Protein AF-I8RI55-F1 (afdb_monomer_lite)

Sequence (95 aa):
MKNTKRDTSKGAWLFVDGVPAGKFIISVSNNGNKATYPGTYELEETIILTLQRAAILGIPEDHIIYDEAGIEAQAGQSALCRMAVEGAKRGGFMR

Organism: NCBI:txid1149862

Radius of gyration: 13.23 Å; chains: 1; bounding box: 32×33×28 Å

pLDDT: mean 75.61, std 14.28, range [28.89, 89.31]

Structure (mmCIF, N/CA/C/O backbone):
data_AF-I8RI55-F1
#
_entry.id   AF-I8RI55-F1
#
loop_
_atom_site.group_PDB
_atom_site.id
_atom_site.type_symbol
_atom_site.label_atom_id
_atom_site.label_alt_id
_atom_site.label_comp_id
_atom_site.label_asym_id
_atom_site.label_entity_id
_atom_site.label_seq_id
_atom_site.pdbx_PDB_ins_code
_atom_site.Cartn_x
_atom_site.Cartn_y
_atom_site.Cartn_z
_atom_site.occupancy
_atom_site.B_iso_or_equiv
_atom_site.auth_seq_id
_atom_site.auth_comp_id
_atom_site.auth_asym_id
_atom_site.auth_atom_id
_atom_site.pdbx_PDB_model_num
ATOM 1 N N . MET A 1 1 ? -8.819 -18.019 -8.553 1.00 33.72 1 MET A N 1
ATOM 2 C CA . MET A 1 1 ? -8.812 -17.570 -7.143 1.00 33.72 1 MET A CA 1
ATOM 3 C C . MET A 1 1 ? -9.864 -16.487 -6.985 1.00 33.72 1 MET A C 1
ATOM 5 O O . MET A 1 1 ? -9.974 -15.649 -7.872 1.00 33.72 1 MET A O 1
ATOM 9 N N . LYS A 1 2 ? -10.714 -16.561 -5.952 1.00 28.89 2 LYS A N 1
ATOM 10 C CA . LYS A 1 2 ? -11.767 -15.563 -5.722 1.00 28.89 2 LYS A CA 1
ATOM 11 C C . LYS A 1 2 ? -11.091 -14.234 -5.401 1.00 28.89 2 LYS A C 1
ATOM 13 O O . LYS A 1 2 ? -10.531 -14.081 -4.326 1.00 28.89 2 LYS A O 1
ATOM 18 N N . ASN A 1 3 ? -11.148 -13.306 -6.349 1.00 38.62 3 ASN A N 1
ATOM 19 C CA . ASN A 1 3 ? -10.764 -11.921 -6.149 1.00 38.62 3 ASN A CA 1
ATOM 20 C C . ASN A 1 3 ? -11.845 -11.290 -5.258 1.00 38.62 3 ASN A C 1
ATOM 22 O O . ASN A 1 3 ? -12.806 -10.697 -5.750 1.00 38.62 3 ASN A O 1
ATOM 26 N N . THR A 1 4 ? -11.783 -11.533 -3.947 1.00 39.16 4 THR A N 1
ATOM 27 C CA . THR A 1 4 ? -12.596 -10.799 -2.979 1.00 3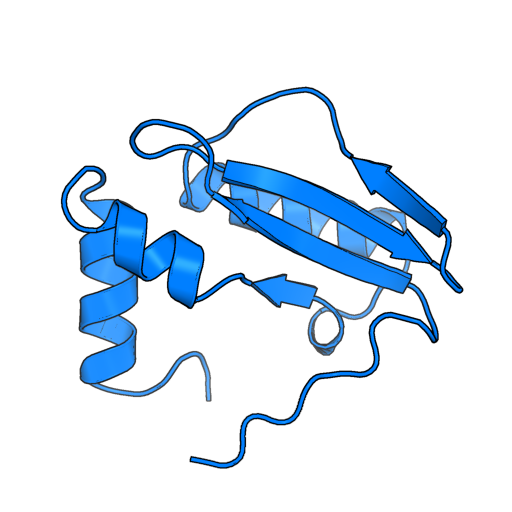9.16 4 THR A CA 1
ATOM 28 C C . THR A 1 4 ? -12.101 -9.367 -3.013 1.00 39.16 4 THR A C 1
ATOM 30 O O . THR A 1 4 ? -11.189 -9.012 -2.273 1.00 39.16 4 THR A O 1
ATOM 33 N N . LYS A 1 5 ? -12.680 -8.556 -3.908 1.00 49.25 5 LYS A N 1
ATOM 34 C CA . LYS A 1 5 ? -12.640 -7.098 -3.807 1.00 49.25 5 LYS A CA 1
ATOM 35 C C . LYS A 1 5 ? -13.103 -6.770 -2.390 1.00 49.25 5 LYS A C 1
ATOM 37 O O . LYS A 1 5 ? -14.302 -6.814 -2.120 1.00 49.25 5 LYS A O 1
ATOM 42 N N . ARG A 1 6 ? -12.157 -6.545 -1.472 1.00 57.56 6 ARG A N 1
ATOM 43 C CA . ARG A 1 6 ? -12.470 -5.992 -0.156 1.00 57.56 6 ARG A CA 1
ATOM 44 C C . ARG A 1 6 ? -13.191 -4.677 -0.436 1.00 57.56 6 ARG A C 1
ATOM 46 O O . ARG A 1 6 ? -12.732 -3.893 -1.264 1.00 57.56 6 ARG A O 1
ATOM 53 N N . ASP A 1 7 ? -14.369 -4.504 0.149 1.00 57.97 7 ASP A N 1
ATOM 54 C CA . ASP A 1 7 ? -15.193 -3.317 -0.060 1.00 57.97 7 ASP A CA 1
ATOM 55 C C . ASP A 1 7 ? -14.524 -2.122 0.637 1.00 57.97 7 ASP A C 1
ATOM 57 O O . ASP A 1 7 ? -14.766 -1.837 1.808 1.00 57.97 7 ASP A O 1
ATOM 61 N N . THR A 1 8 ? -13.641 -1.435 -0.090 1.00 60.66 8 THR A N 1
ATOM 62 C CA . THR A 1 8 ? -12.845 -0.289 0.381 1.00 60.66 8 THR A CA 1
ATOM 63 C C . THR A 1 8 ? -13.684 0.959 0.669 1.00 60.66 8 THR A C 1
ATOM 65 O O . THR A 1 8 ? -13.141 1.984 1.095 1.00 60.66 8 THR A O 1
ATOM 68 N N . SER A 1 9 ? -15.001 0.891 0.431 1.00 56.84 9 SER A N 1
ATOM 69 C CA . SER A 1 9 ? -15.948 1.976 0.686 1.00 56.84 9 SER A CA 1
ATOM 70 C C . SER A 1 9 ? -16.450 2.023 2.133 1.00 56.84 9 SER A C 1
ATOM 72 O O . SER A 1 9 ? -17.030 3.031 2.532 1.00 56.84 9 SER A O 1
ATOM 74 N N . LYS A 1 10 ? -16.208 0.977 2.939 1.00 52.91 10 LYS A N 1
ATOM 75 C CA . LYS A 1 10 ? -16.700 0.864 4.323 1.00 52.91 10 LYS A CA 1
ATOM 76 C C . LYS A 1 10 ? -15.540 0.747 5.308 1.00 52.91 10 LYS A C 1
ATOM 78 O O . LYS A 1 10 ? -14.810 -0.234 5.255 1.00 52.91 10 LYS A O 1
ATOM 83 N N . GLY A 1 11 ? -15.387 1.705 6.223 1.00 62.12 11 GLY A N 1
ATOM 84 C CA . GLY A 1 11 ? -14.304 1.707 7.218 1.00 62.12 11 GLY A CA 1
ATOM 85 C C . GLY A 1 11 ? -12.999 2.342 6.727 1.00 62.12 11 GLY A C 1
ATOM 86 O O . GLY A 1 11 ? -12.932 2.838 5.602 1.00 62.12 11 GLY A O 1
ATOM 87 N N . ALA A 1 12 ? -11.988 2.361 7.603 1.00 62.84 12 ALA A N 1
ATOM 88 C CA . ALA A 1 12 ? -10.667 2.923 7.335 1.00 62.84 12 ALA A CA 1
ATOM 89 C C . ALA A 1 12 ? -9.688 1.839 6.841 1.00 62.84 12 ALA A C 1
ATOM 91 O O . ALA A 1 12 ? -9.506 0.829 7.516 1.00 62.84 12 ALA A O 1
ATOM 92 N N . TRP A 1 13 ? -9.058 2.063 5.688 1.00 73.50 13 TRP A N 1
ATOM 93 C CA . TRP A 1 13 ? -8.142 1.134 5.013 1.00 73.50 13 TRP A CA 1
ATOM 94 C C . TRP A 1 13 ? -6.871 1.859 4.604 1.00 73.50 13 TRP A C 1
ATOM 96 O O . TRP A 1 13 ? -6.960 2.985 4.116 1.00 73.50 13 TRP A O 1
ATOM 106 N N . LEU A 1 14 ? -5.716 1.208 4.734 1.00 67.56 14 LEU A N 1
ATOM 107 C CA . LEU A 1 14 ? -4.448 1.702 4.200 1.00 67.56 14 LEU A CA 1
ATOM 108 C C . LEU A 1 14 ? -4.085 0.925 2.926 1.00 67.56 14 LEU A C 1
ATOM 110 O O . LEU A 1 14 ? -4.167 -0.299 2.930 1.00 67.56 14 LEU A O 1
ATOM 114 N N . PHE A 1 15 ? -3.689 1.630 1.867 1.00 74.56 15 PHE A N 1
ATOM 115 C CA . PHE A 1 15 ? -3.262 1.074 0.585 1.00 74.56 15 PHE A CA 1
ATOM 116 C C . PHE A 1 15 ? -1.812 1.424 0.330 1.00 74.56 15 PHE A C 1
ATOM 118 O O . PHE A 1 15 ? -1.418 2.585 0.459 1.00 74.56 15 PHE A O 1
ATOM 125 N N . VAL A 1 16 ? -1.069 0.428 -0.116 1.00 70.19 16 VAL A N 1
ATOM 126 C CA . VAL A 1 16 ? 0.218 0.605 -0.776 1.00 70.19 16 VAL A CA 1
ATOM 127 C C . VAL A 1 16 ? -0.053 0.600 -2.273 1.00 70.19 16 VAL A C 1
ATOM 129 O O . VAL A 1 16 ? -0.706 -0.327 -2.718 1.00 70.19 16 VAL A O 1
ATOM 132 N N . ASP A 1 17 ? 0.369 1.611 -3.029 1.00 70.56 17 ASP A N 1
ATOM 133 C CA . ASP A 1 17 ? 0.144 1.690 -4.486 1.00 70.56 17 ASP A CA 1
ATOM 134 C C . ASP A 1 17 ? 1.474 1.956 -5.203 1.00 70.56 17 ASP A C 1
ATOM 136 O O . ASP A 1 17 ? 2.337 2.665 -4.676 1.00 70.56 17 ASP A O 1
ATOM 140 N N . GLY A 1 18 ? 1.669 1.347 -6.369 1.00 69.62 18 GLY A N 1
ATOM 141 C CA . GLY A 1 18 ? 2.913 1.429 -7.129 1.00 69.62 18 GLY A CA 1
ATOM 142 C C . GLY A 1 18 ? 3.055 2.759 -7.876 1.00 69.62 18 GLY A C 1
ATOM 143 O O . GLY A 1 18 ? 2.147 3.208 -8.567 1.00 69.62 18 GLY A O 1
ATOM 144 N N . VAL A 1 19 ? 4.234 3.372 -7.801 1.00 74.62 19 VAL A N 1
ATOM 145 C CA . VAL A 1 19 ? 4.625 4.562 -8.588 1.00 74.62 19 VAL A CA 1
ATOM 146 C C . VAL A 1 19 ? 5.895 4.251 -9.402 1.00 74.62 19 VAL A C 1
ATOM 148 O O . VAL A 1 19 ? 6.470 3.180 -9.217 1.00 74.62 19 VAL A O 1
ATOM 151 N N . PRO A 1 20 ? 6.356 5.094 -10.350 1.00 69.56 20 PRO A N 1
ATOM 152 C CA . PRO A 1 20 ? 7.482 4.735 -11.217 1.00 69.56 20 PRO A CA 1
ATOM 153 C C . PRO A 1 20 ? 8.732 4.238 -10.457 1.00 69.56 20 PRO A C 1
ATOM 155 O O . PRO A 1 20 ? 9.191 4.884 -9.521 1.00 69.56 20 PRO A O 1
ATOM 158 N N . ALA A 1 21 ? 9.255 3.090 -10.904 1.00 72.88 21 ALA A N 1
ATOM 159 C CA . ALA A 1 21 ? 10.484 2.389 -10.511 1.00 72.88 21 ALA A CA 1
ATOM 160 C C . ALA A 1 21 ? 10.771 2.171 -9.014 1.00 72.88 21 ALA A C 1
ATOM 162 O O . ALA A 1 21 ? 11.470 2.950 -8.377 1.00 72.88 21 ALA A O 1
ATOM 163 N N . GLY A 1 22 ? 10.334 1.018 -8.499 1.00 76.88 22 GLY A N 1
ATOM 164 C CA . GLY A 1 22 ? 10.682 0.459 -7.186 1.00 76.88 22 GLY A CA 1
ATOM 165 C C . GLY A 1 22 ? 10.017 1.145 -5.994 1.00 76.88 22 GLY A C 1
ATOM 166 O O . GLY A 1 22 ? 10.289 0.786 -4.851 1.00 76.88 22 GLY A O 1
ATOM 167 N N . LYS A 1 23 ? 9.154 2.128 -6.251 1.00 84.75 23 LYS A N 1
ATOM 168 C CA . LYS A 1 23 ? 8.596 3.018 -5.240 1.00 84.75 23 LYS A CA 1
ATOM 169 C C . LYS A 1 23 ? 7.102 2.796 -5.026 1.00 84.75 23 LYS A C 1
ATOM 171 O O . LYS A 1 23 ? 6.377 2.397 -5.940 1.00 84.75 23 LYS A O 1
ATOM 176 N N . PHE A 1 24 ? 6.647 3.145 -3.828 1.00 87.25 24 PHE A N 1
ATOM 177 C CA . PHE A 1 24 ? 5.257 3.031 -3.412 1.00 87.25 24 PHE A CA 1
ATOM 178 C C . PHE A 1 24 ? 4.764 4.275 -2.677 1.00 87.25 24 PHE A C 1
ATOM 180 O O . PHE A 1 24 ? 5.542 5.015 -2.074 1.00 87.25 24 PHE A O 1
ATOM 187 N N . ILE A 1 25 ? 3.452 4.486 -2.711 1.00 87.00 25 ILE A N 1
ATOM 188 C CA . ILE A 1 25 ? 2.751 5.525 -1.953 1.00 87.00 25 ILE A CA 1
ATOM 189 C C . ILE A 1 25 ? 1.816 4.897 -0.929 1.00 87.00 25 ILE A C 1
ATOM 191 O O . ILE A 1 25 ? 1.346 3.774 -1.102 1.00 87.00 25 ILE A O 1
ATOM 19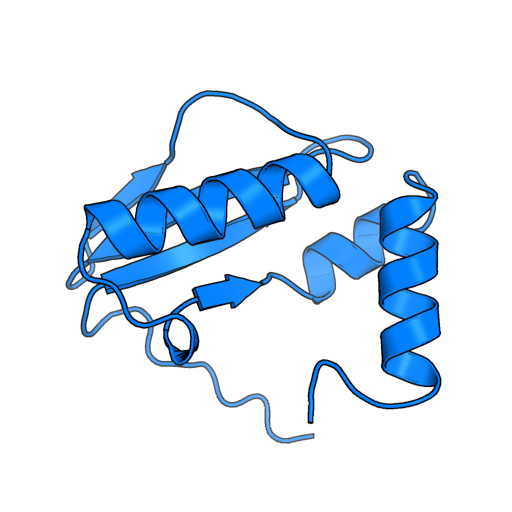5 N N . ILE A 1 26 ? 1.501 5.664 0.111 1.00 87.00 26 ILE A N 1
ATOM 196 C CA . ILE A 1 26 ? 0.549 5.272 1.146 1.00 87.00 26 ILE A CA 1
ATOM 197 C C . ILE A 1 26 ? -0.738 6.061 0.940 1.00 87.00 26 ILE A C 1
ATOM 199 O O . ILE A 1 26 ? -0.730 7.291 0.952 1.00 87.00 26 ILE A O 1
ATOM 203 N N . SER A 1 27 ? -1.863 5.371 0.792 1.00 86.75 27 SER A N 1
ATOM 204 C CA . SER A 1 27 ? -3.190 5.992 0.774 1.00 86.75 27 SER A CA 1
ATOM 205 C C . SER A 1 27 ? -4.048 5.483 1.917 1.00 86.75 27 SER A C 1
ATOM 207 O O . SER A 1 27 ? -3.953 4.326 2.291 1.00 86.75 27 SER A O 1
ATOM 209 N N . VAL A 1 28 ? -4.941 6.316 2.433 1.00 85.19 28 VAL A N 1
ATOM 210 C CA . VAL A 1 28 ? -6.001 5.927 3.361 1.00 85.19 28 VAL A CA 1
ATOM 211 C C . VAL A 1 28 ? -7.351 6.133 2.690 1.00 85.19 28 VAL A C 1
ATOM 213 O O . VAL A 1 28 ? -7.593 7.210 2.159 1.00 85.19 28 VAL A O 1
ATOM 216 N N . SER A 1 29 ? -8.234 5.137 2.726 1.00 84.31 29 SER A N 1
ATOM 217 C CA . SER A 1 29 ? -9.667 5.306 2.432 1.00 84.31 29 SER A CA 1
ATOM 218 C C . SER A 1 29 ? -10.436 5.253 3.738 1.00 84.31 29 SER A C 1
ATOM 220 O O . SER A 1 29 ? -10.182 4.353 4.526 1.00 84.31 29 SER A O 1
ATOM 222 N N . ASN A 1 30 ? -11.368 6.172 3.968 1.00 79.75 30 ASN A N 1
ATOM 223 C CA . ASN A 1 30 ? -12.320 6.103 5.070 1.00 79.75 30 ASN A CA 1
ATOM 224 C C . ASN A 1 30 ? -13.714 6.509 4.583 1.00 79.75 30 ASN A C 1
ATOM 226 O O . ASN A 1 30 ? -13.925 7.663 4.202 1.00 79.75 30 ASN A O 1
ATOM 230 N N . ASN A 1 31 ? -14.660 5.566 4.595 1.00 77.75 31 ASN A N 1
ATOM 231 C CA . ASN A 1 31 ? -16.053 5.787 4.184 1.00 77.75 31 ASN A CA 1
ATOM 232 C C . ASN A 1 31 ? -16.179 6.475 2.808 1.00 77.75 31 ASN A C 1
ATOM 234 O O . ASN A 1 31 ? -16.923 7.439 2.642 1.00 77.75 31 ASN A O 1
ATOM 238 N N . GLY A 1 32 ? -15.393 6.014 1.831 1.00 74.38 32 GLY A N 1
ATOM 239 C CA . GLY A 1 32 ? -15.369 6.557 0.468 1.00 74.38 32 GLY A CA 1
ATOM 240 C C . GLY A 1 32 ? -14.467 7.780 0.260 1.00 74.38 32 GLY A C 1
ATOM 241 O O . GLY A 1 32 ? -14.244 8.166 -0.885 1.00 74.38 32 GLY A O 1
ATOM 242 N N . ASN A 1 33 ? -13.891 8.361 1.318 1.00 80.00 33 ASN A N 1
ATOM 243 C CA . ASN A 1 33 ? -12.919 9.449 1.199 1.00 80.00 33 ASN A CA 1
ATOM 244 C C . ASN A 1 33 ? -11.496 8.894 1.138 1.00 80.00 33 ASN A C 1
ATOM 246 O O . ASN A 1 33 ? -11.052 8.261 2.094 1.00 80.00 33 ASN A O 1
ATOM 250 N N . LYS A 1 34 ? -10.766 9.168 0.051 1.00 84.31 34 LYS A N 1
ATOM 251 C CA . LYS A 1 34 ? -9.358 8.775 -0.102 1.00 84.31 34 LYS A CA 1
ATOM 252 C C . LYS A 1 34 ? -8.430 9.961 0.172 1.00 84.31 34 LYS A C 1
ATOM 254 O O . LYS A 1 34 ? -8.567 11.010 -0.449 1.00 84.31 34 LYS A O 1
ATOM 259 N N . ALA A 1 35 ? -7.455 9.774 1.054 1.00 84.06 35 ALA A N 1
ATOM 260 C CA . ALA A 1 35 ? -6.334 10.680 1.279 1.00 84.06 35 ALA A CA 1
ATOM 261 C C . ALA A 1 35 ? -5.028 9.959 0.927 1.00 84.06 35 ALA A C 1
ATOM 263 O O . ALA A 1 35 ? -4.871 8.787 1.250 1.00 84.06 35 ALA A O 1
ATOM 264 N N . THR A 1 36 ? -4.088 10.640 0.278 1.00 86.06 36 THR A N 1
ATOM 265 C CA . THR A 1 36 ? -2.772 10.073 -0.062 1.00 86.06 36 THR A CA 1
ATOM 266 C C . THR A 1 36 ? -1.705 10.822 0.719 1.00 86.06 36 THR A C 1
ATOM 268 O O . THR A 1 36 ? -1.729 12.052 0.758 1.00 86.06 36 THR A O 1
ATOM 271 N N . TYR A 1 37 ? -0.797 10.096 1.367 1.00 83.88 37 TYR A N 1
ATOM 272 C CA . TYR A 1 37 ? 0.330 10.706 2.061 1.00 83.88 37 TYR A CA 1
ATOM 273 C C . TYR A 1 37 ? 1.365 11.180 1.039 1.00 83.88 37 TYR A C 1
ATOM 275 O O . TYR A 1 37 ? 1.615 10.482 0.054 1.00 83.88 37 TYR A O 1
ATOM 283 N N . PRO A 1 38 ? 1.960 12.364 1.242 1.00 82.75 38 PRO A N 1
ATOM 284 C CA . PRO A 1 38 ? 2.993 12.863 0.351 1.00 82.75 38 PRO A CA 1
ATOM 285 C C . PRO A 1 38 ? 4.258 12.008 0.473 1.00 82.75 38 PRO A C 1
ATOM 287 O O . PRO A 1 38 ? 4.654 11.652 1.578 1.00 82.75 38 PRO A O 1
ATOM 290 N N . GLY A 1 39 ? 4.917 11.753 -0.656 1.00 84.38 39 GLY A N 1
ATOM 291 C CA . GLY A 1 39 ? 6.176 11.012 -0.713 1.00 84.38 39 GLY A CA 1
ATOM 292 C C . GLY A 1 39 ? 6.047 9.663 -1.409 1.00 84.38 39 GLY A C 1
ATOM 293 O O . GLY A 1 39 ? 4.951 9.154 -1.623 1.00 84.38 39 GLY A O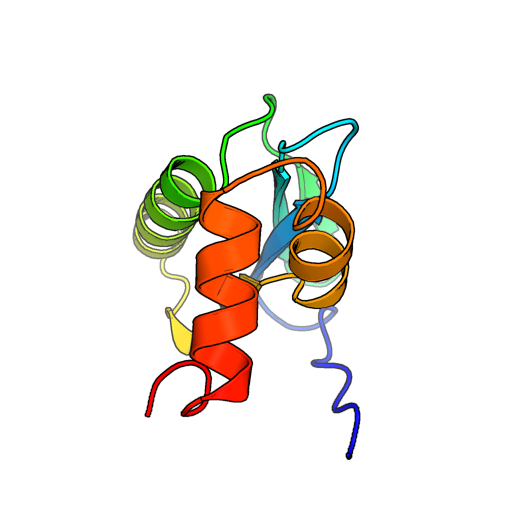 1
ATOM 294 N N . THR A 1 40 ? 7.194 9.113 -1.792 1.00 88.00 40 THR A N 1
ATOM 295 C CA . THR A 1 40 ? 7.314 7.801 -2.427 1.00 88.00 40 THR A CA 1
ATOM 296 C C . THR A 1 40 ? 8.433 7.037 -1.737 1.00 88.00 40 THR A C 1
ATOM 298 O O . THR A 1 40 ? 9.537 7.570 -1.613 1.00 88.00 40 THR A O 1
ATOM 301 N N . TYR A 1 41 ? 8.171 5.805 -1.327 1.00 85.88 41 TYR A N 1
ATOM 302 C CA . TYR A 1 41 ? 9.034 5.048 -0.422 1.00 85.88 41 TYR A CA 1
ATOM 303 C C . TYR A 1 41 ? 9.403 3.692 -1.027 1.00 85.88 41 TYR A C 1
ATOM 305 O O . TYR A 1 41 ? 8.725 3.200 -1.926 1.00 85.88 41 TYR A O 1
ATOM 313 N N . GLU A 1 42 ? 10.492 3.085 -0.560 1.00 87.50 42 GLU A N 1
ATOM 314 C CA . GLU A 1 42 ? 10.788 1.679 -0.879 1.00 87.50 42 GLU A CA 1
ATOM 315 C C . GLU A 1 42 ? 9.777 0.747 -0.196 1.00 87.50 42 GLU A C 1
ATOM 317 O O . GLU A 1 42 ? 9.099 1.142 0.754 1.00 87.50 42 GLU A O 1
ATOM 322 N N . LEU A 1 43 ? 9.686 -0.508 -0.644 1.00 84.19 43 LEU A N 1
ATOM 323 C CA . LEU A 1 43 ? 8.693 -1.460 -0.129 1.00 84.19 43 LEU A CA 1
ATOM 324 C C . LEU A 1 43 ? 8.749 -1.626 1.401 1.00 84.19 43 LEU A C 1
ATOM 326 O O . LEU A 1 43 ? 7.721 -1.533 2.067 1.00 84.19 43 LEU A O 1
ATOM 330 N N . GLU A 1 44 ? 9.938 -1.845 1.964 1.00 85.06 44 GLU A N 1
ATOM 331 C CA . GLU A 1 44 ? 10.117 -2.064 3.407 1.00 85.06 44 GLU A CA 1
ATOM 332 C C . GLU A 1 44 ? 9.719 -0.832 4.230 1.00 85.06 44 GLU A C 1
ATOM 334 O O . GLU A 1 44 ? 8.944 -0.936 5.180 1.00 85.06 44 GLU A O 1
ATOM 339 N N . GLU A 1 45 ? 10.176 0.349 3.813 1.00 86.31 45 GLU A N 1
ATOM 340 C CA . GLU A 1 45 ? 9.814 1.618 4.446 1.00 86.31 45 GLU A CA 1
ATOM 341 C C . GLU A 1 45 ? 8.303 1.862 4.368 1.00 86.31 45 GLU A C 1
ATOM 343 O O . GLU A 1 45 ? 7.676 2.248 5.354 1.00 86.31 45 GLU A O 1
ATOM 348 N N . THR A 1 46 ? 7.694 1.550 3.222 1.00 87.19 46 THR A N 1
ATOM 349 C CA . THR A 1 46 ? 6.247 1.665 3.030 1.00 87.19 46 THR A CA 1
ATOM 350 C C . THR A 1 46 ? 5.484 0.772 4.000 1.00 87.19 46 THR A C 1
ATOM 352 O O . THR A 1 46 ? 4.514 1.232 4.600 1.00 87.19 46 THR A O 1
ATOM 355 N N . ILE A 1 47 ? 5.912 -0.480 4.191 1.00 86.50 47 ILE A N 1
ATOM 356 C CA . ILE A 1 47 ? 5.291 -1.420 5.137 1.00 86.50 47 ILE A CA 1
ATOM 357 C C . ILE A 1 47 ? 5.408 -0.896 6.574 1.00 86.50 47 ILE A C 1
ATOM 359 O O . ILE A 1 47 ? 4.409 -0.870 7.294 1.00 86.50 47 ILE A O 1
ATOM 363 N N . ILE A 1 48 ? 6.591 -0.427 6.983 1.00 89.19 48 ILE A N 1
ATOM 364 C CA . ILE A 1 48 ? 6.825 0.105 8.335 1.00 89.19 48 ILE A CA 1
ATOM 365 C C . ILE A 1 48 ? 5.947 1.334 8.600 1.00 89.19 48 ILE A C 1
ATOM 367 O O . ILE A 1 48 ? 5.228 1.379 9.600 1.00 89.19 48 ILE A O 1
ATOM 371 N N . LEU A 1 49 ? 5.961 2.313 7.691 1.00 88.75 49 LEU A N 1
ATOM 372 C CA . LEU A 1 49 ? 5.148 3.527 7.803 1.00 88.75 49 LEU A CA 1
ATOM 373 C C . LEU A 1 49 ? 3.650 3.204 7.798 1.00 88.75 49 LEU A C 1
ATOM 375 O O . LEU A 1 49 ? 2.876 3.830 8.522 1.00 88.75 49 LEU A O 1
ATOM 379 N N . THR A 1 50 ? 3.246 2.200 7.019 1.00 86.88 50 THR A N 1
ATOM 380 C CA . THR A 1 50 ? 1.868 1.708 6.960 1.00 86.88 50 THR A CA 1
ATOM 381 C C . THR A 1 50 ? 1.411 1.176 8.316 1.00 86.88 50 THR A C 1
ATOM 383 O O . THR A 1 50 ? 0.377 1.619 8.818 1.00 86.88 50 THR A O 1
ATOM 386 N N . LEU A 1 51 ? 2.194 0.296 8.946 1.00 87.75 51 LEU A N 1
ATOM 387 C CA . LEU A 1 51 ? 1.886 -0.264 10.267 1.00 87.75 51 LEU A CA 1
ATOM 388 C C . LEU A 1 51 ? 1.853 0.820 11.351 1.00 87.75 51 LEU A C 1
ATOM 390 O O . LEU A 1 51 ? 0.899 0.907 12.124 1.00 87.75 51 LEU A O 1
ATOM 394 N N . GLN A 1 52 ? 2.850 1.710 11.365 1.00 89.31 52 GLN A N 1
ATOM 395 C CA . GLN A 1 52 ? 2.890 2.839 12.299 1.00 89.31 52 GLN A CA 1
ATOM 396 C C . GLN A 1 52 ? 1.660 3.738 12.149 1.00 89.31 52 GLN A C 1
ATOM 398 O O . GLN A 1 52 ? 1.066 4.167 13.139 1.00 89.31 52 GLN A O 1
ATOM 403 N N . ARG A 1 53 ? 1.248 4.023 10.909 1.00 86.50 53 ARG A N 1
ATOM 404 C CA . ARG A 1 53 ? 0.105 4.898 10.658 1.00 86.50 53 ARG A CA 1
ATOM 405 C C . ARG A 1 53 ? -1.220 4.231 10.992 1.00 86.50 53 ARG A C 1
ATOM 407 O O . ARG A 1 53 ? -2.086 4.901 11.551 1.00 86.50 53 ARG A O 1
ATOM 414 N N . ALA A 1 54 ? -1.363 2.943 10.692 1.00 85.69 54 ALA A N 1
ATOM 415 C CA . ALA A 1 54 ? -2.518 2.157 11.101 1.00 85.69 54 ALA A CA 1
ATOM 416 C C . ALA A 1 54 ? -2.682 2.194 12.628 1.00 85.69 54 ALA A C 1
ATOM 418 O O . ALA A 1 54 ? -3.752 2.562 13.107 1.00 85.69 54 ALA A O 1
ATOM 419 N N . ALA A 1 55 ? -1.598 1.982 13.383 1.00 87.25 55 ALA A N 1
ATOM 420 C CA . ALA A 1 55 ? -1.606 2.076 14.843 1.00 87.25 55 ALA A CA 1
ATOM 421 C C . ALA A 1 55 ? -2.031 3.468 15.355 1.00 87.25 55 ALA A C 1
ATOM 423 O O . ALA A 1 55 ? -2.891 3.565 16.227 1.00 87.25 55 ALA A O 1
ATOM 424 N N . ILE A 1 56 ? -1.493 4.554 14.780 1.00 87.00 56 ILE A N 1
ATOM 425 C CA . ILE A 1 56 ? -1.863 5.941 15.141 1.00 87.00 56 ILE A CA 1
ATOM 426 C C . ILE A 1 56 ? -3.352 6.216 14.894 1.00 87.00 56 ILE A C 1
ATOM 428 O O . ILE A 1 56 ? -3.985 6.951 15.649 1.00 87.00 56 ILE A O 1
ATOM 432 N N . LEU A 1 57 ? -3.905 5.653 13.820 1.00 84.44 57 LEU A N 1
ATOM 433 C CA . LEU A 1 57 ? -5.297 5.848 13.419 1.00 84.44 57 LEU A CA 1
ATOM 434 C C . LEU A 1 57 ? -6.262 4.848 14.075 1.00 84.44 57 LEU A C 1
ATOM 436 O O . LEU A 1 57 ? -7.462 4.924 13.819 1.00 84.44 57 LEU A O 1
ATOM 440 N N . GLY A 1 58 ? -5.763 3.916 14.894 1.00 85.75 58 GLY A N 1
ATOM 441 C CA . GLY A 1 58 ? -6.569 2.842 15.478 1.00 85.75 58 GLY A CA 1
ATOM 442 C C . GLY A 1 58 ? -7.130 1.868 14.436 1.00 85.75 58 GLY A C 1
ATOM 443 O O . GLY A 1 58 ? -8.193 1.291 14.651 1.00 85.75 58 GLY A O 1
ATOM 444 N N . ILE A 1 59 ? -6.452 1.719 13.294 1.00 84.44 59 ILE A N 1
ATOM 445 C CA . ILE A 1 59 ? -6.810 0.779 12.229 1.00 84.44 59 ILE A CA 1
ATOM 446 C C . ILE A 1 59 ? -6.177 -0.580 12.561 1.00 84.44 59 ILE A C 1
ATOM 448 O O . ILE A 1 59 ? -4.953 -0.650 12.691 1.00 84.44 59 ILE A O 1
ATOM 452 N N . PRO A 1 60 ? -6.976 -1.653 12.686 1.00 84.12 60 PRO A N 1
ATOM 453 C CA . PRO A 1 60 ? -6.461 -3.009 12.850 1.00 84.12 60 PRO A CA 1
ATOM 454 C C . PRO A 1 60 ? -5.549 -3.436 11.689 1.00 84.12 60 PRO A C 1
ATOM 456 O O . PRO A 1 60 ? -5.794 -3.079 10.537 1.00 84.12 60 PRO A O 1
ATOM 459 N N . GLU A 1 61 ? -4.504 -4.220 11.963 1.00 80.88 61 GLU A N 1
ATOM 460 C CA . GLU A 1 61 ? -3.555 -4.653 10.922 1.00 80.88 61 GLU A CA 1
ATOM 461 C C . GLU A 1 61 ? -4.213 -5.502 9.822 1.00 80.88 61 GLU A C 1
ATOM 463 O O . GLU A 1 61 ? -3.842 -5.402 8.655 1.00 80.88 61 GLU A O 1
ATOM 468 N N . ASP A 1 62 ? -5.252 -6.275 10.146 1.00 82.75 62 ASP A N 1
ATOM 469 C CA . ASP A 1 62 ? -6.020 -7.068 9.180 1.00 82.75 62 ASP A CA 1
ATOM 470 C C . ASP A 1 62 ? -6.852 -6.206 8.207 1.00 82.75 62 ASP A C 1
ATOM 472 O O . ASP A 1 62 ? -7.301 -6.694 7.161 1.00 82.75 62 ASP A O 1
ATOM 476 N N . HIS A 1 63 ? -6.991 -4.907 8.497 1.00 81.94 63 HIS A N 1
ATOM 477 C CA . HIS A 1 63 ? -7.584 -3.889 7.626 1.00 81.94 63 HIS A CA 1
ATOM 478 C C . HIS A 1 63 ? -6.548 -3.158 6.748 1.00 81.94 63 HIS A C 1
ATOM 480 O O . HIS A 1 63 ? -6.894 -2.240 5.999 1.00 81.94 63 HIS A O 1
ATOM 486 N N . ILE A 1 64 ? -5.274 -3.543 6.792 1.00 83.62 64 ILE A N 1
ATOM 487 C CA . ILE A 1 64 ? -4.261 -3.042 5.860 1.00 83.62 64 ILE A CA 1
ATOM 488 C C . ILE A 1 64 ? -4.349 -3.840 4.554 1.00 83.62 64 ILE A C 1
ATOM 490 O O . ILE A 1 64 ? -4.489 -5.064 4.558 1.00 83.62 64 ILE A O 1
ATOM 494 N N . ILE A 1 65 ? -4.290 -3.144 3.417 1.00 84.50 65 ILE A N 1
ATOM 495 C CA . ILE A 1 65 ? -4.307 -3.751 2.086 1.00 84.50 65 ILE A CA 1
ATOM 496 C C . ILE A 1 65 ? -3.007 -3.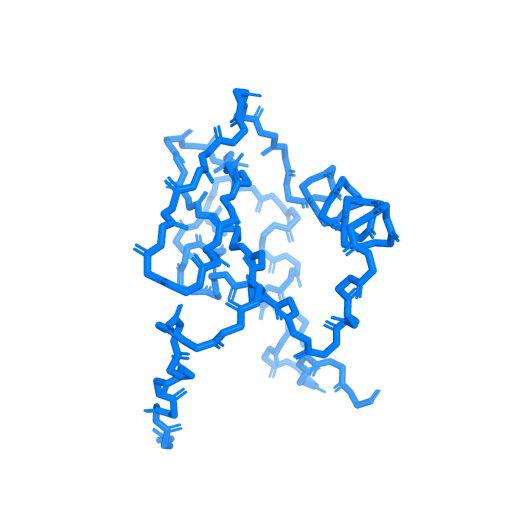393 1.371 1.00 84.50 65 ILE A C 1
ATOM 498 O O . ILE A 1 65 ? -2.720 -2.230 1.091 1.00 84.50 65 ILE A O 1
ATOM 502 N N . TYR A 1 66 ? -2.242 -4.417 1.020 1.00 81.81 66 TYR A N 1
ATOM 503 C CA . TYR A 1 66 ? -1.073 -4.277 0.164 1.00 81.81 66 TYR A CA 1
ATOM 504 C C . TYR A 1 66 ? -1.491 -4.510 -1.293 1.00 81.81 66 TYR A C 1
ATOM 506 O O . TYR A 1 66 ? -2.186 -5.485 -1.581 1.00 81.81 66 TYR A O 1
ATOM 514 N N . ASP A 1 67 ? -1.100 -3.626 -2.216 1.00 79.50 67 ASP A N 1
ATOM 515 C CA . ASP A 1 67 ? -1.293 -3.862 -3.651 1.00 79.50 67 ASP A CA 1
ATOM 516 C C . ASP A 1 67 ? -0.282 -4.897 -4.148 1.00 79.50 67 ASP A C 1
ATOM 518 O O . ASP A 1 67 ? 0.815 -4.572 -4.604 1.00 79.50 67 ASP A O 1
ATOM 522 N N . GLU A 1 68 ? -0.653 -6.170 -4.027 1.00 80.69 68 GLU A N 1
ATOM 523 C CA . GLU A 1 68 ? 0.160 -7.294 -4.493 1.00 80.69 68 GLU A CA 1
ATOM 524 C C . GLU A 1 68 ? 0.512 -7.165 -5.982 1.00 80.69 68 GLU A C 1
ATOM 526 O O . GLU A 1 68 ? 1.643 -7.454 -6.363 1.00 80.69 68 GLU A O 1
ATOM 531 N N . ALA A 1 69 ? -0.410 -6.667 -6.816 1.00 80.94 69 ALA A N 1
ATOM 532 C CA . ALA A 1 69 ? -0.166 -6.484 -8.245 1.00 80.94 69 ALA A CA 1
ATOM 533 C C . ALA A 1 69 ? 0.866 -5.375 -8.505 1.00 80.94 69 ALA A C 1
ATOM 535 O O . ALA A 1 69 ? 1.756 -5.539 -9.342 1.00 80.94 69 ALA A O 1
ATOM 536 N N . GLY A 1 70 ? 0.791 -4.272 -7.757 1.00 79.75 70 GLY A N 1
ATOM 537 C CA . GLY A 1 70 ? 1.809 -3.224 -7.754 1.00 79.75 70 GLY A CA 1
ATOM 538 C C . GLY A 1 70 ? 3.171 -3.747 -7.300 1.00 79.75 70 GLY A C 1
ATOM 539 O O . GLY A 1 70 ? 4.177 -3.491 -7.956 1.00 79.75 70 GLY A O 1
ATOM 540 N N . ILE A 1 71 ? 3.222 -4.546 -6.232 1.00 82.12 71 ILE A N 1
ATOM 541 C CA . ILE A 1 71 ? 4.466 -5.168 -5.748 1.00 82.12 71 ILE A CA 1
ATOM 542 C C . ILE A 1 71 ? 5.058 -6.111 -6.809 1.00 82.12 71 ILE A C 1
ATOM 544 O O . ILE A 1 71 ? 6.262 -6.070 -7.073 1.00 82.12 71 ILE A O 1
ATOM 548 N N . GLU A 1 72 ? 4.224 -6.917 -7.470 1.00 83.50 72 GLU A N 1
ATOM 549 C CA . GLU A 1 72 ? 4.637 -7.794 -8.569 1.00 83.50 72 GLU A CA 1
ATOM 550 C C . GLU A 1 72 ? 5.192 -7.022 -9.766 1.00 83.50 72 GLU A C 1
ATOM 552 O O . GLU A 1 72 ? 6.260 -7.370 -10.280 1.00 83.50 72 GLU A O 1
ATOM 557 N N . ALA A 1 73 ? 4.523 -5.943 -10.177 1.00 82.69 73 ALA A N 1
ATOM 558 C CA . ALA A 1 73 ? 4.975 -5.093 -11.276 1.00 82.69 73 ALA A CA 1
ATOM 559 C C . ALA A 1 73 ? 6.355 -4.466 -11.000 1.00 82.69 73 ALA A C 1
ATOM 561 O O . ALA A 1 73 ? 7.153 -4.280 -11.922 1.00 82.69 73 ALA A O 1
ATOM 562 N N . GLN A 1 74 ? 6.672 -4.204 -9.729 1.00 81.88 74 GLN A N 1
ATOM 563 C CA . GLN A 1 74 ? 7.942 -3.616 -9.296 1.00 81.88 74 GLN A CA 1
ATOM 564 C C . GLN A 1 74 ? 9.059 -4.651 -9.059 1.00 81.88 74 GLN A C 1
ATOM 566 O O . GLN A 1 74 ? 10.215 -4.271 -8.866 1.00 81.88 74 GLN A O 1
ATOM 571 N N . ALA A 1 75 ? 8.788 -5.962 -9.117 1.00 81.06 75 ALA A N 1
ATOM 572 C CA . ALA A 1 75 ? 9.783 -7.016 -8.850 1.00 81.06 75 ALA A CA 1
ATOM 573 C C . ALA A 1 75 ? 10.973 -7.034 -9.837 1.00 81.06 75 ALA A C 1
ATOM 575 O O . ALA A 1 75 ? 12.074 -7.505 -9.517 1.00 81.06 75 ALA A O 1
ATOM 576 N N . GLY A 1 76 ? 10.780 -6.496 -11.046 1.00 79.94 76 GLY A N 1
ATOM 577 C CA . GLY A 1 76 ? 11.858 -6.276 -12.015 1.00 79.94 76 GLY A CA 1
ATOM 578 C C . GLY A 1 76 ? 12.792 -5.117 -11.644 1.00 79.94 76 GLY A C 1
ATOM 579 O O . GLY A 1 76 ? 13.918 -5.066 -12.129 1.00 79.94 76 GLY A O 1
ATOM 580 N N . GLN A 1 77 ? 12.340 -4.215 -10.771 1.00 80.50 77 GLN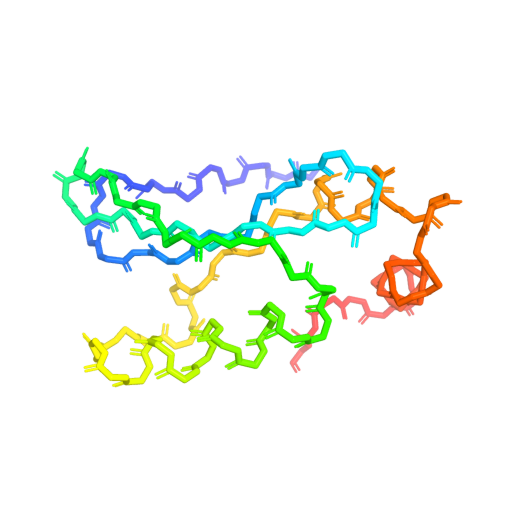 A N 1
ATOM 581 C CA . GLN A 1 77 ? 12.963 -2.920 -10.483 1.00 80.50 77 GLN A CA 1
ATOM 582 C C . GLN A 1 77 ? 13.401 -2.776 -9.014 1.00 80.50 77 GLN A C 1
ATOM 584 O O . GLN A 1 77 ? 14.213 -1.910 -8.709 1.00 80.50 77 GLN A O 1
ATOM 589 N N . SER A 1 78 ? 12.934 -3.652 -8.118 1.00 79.00 78 SER A N 1
ATOM 590 C CA . SER A 1 78 ? 13.302 -3.682 -6.698 1.00 79.00 78 SER A CA 1
ATOM 591 C C . SER A 1 78 ? 13.572 -5.113 -6.224 1.00 79.00 78 SER A C 1
ATOM 593 O O . SER A 1 78 ? 12.744 -6.014 -6.386 1.00 79.00 78 SER A O 1
ATOM 595 N N . ALA A 1 79 ? 14.741 -5.330 -5.610 1.00 79.44 79 ALA A N 1
ATOM 596 C CA . ALA A 1 79 ? 15.123 -6.629 -5.051 1.00 79.44 79 ALA A CA 1
ATOM 597 C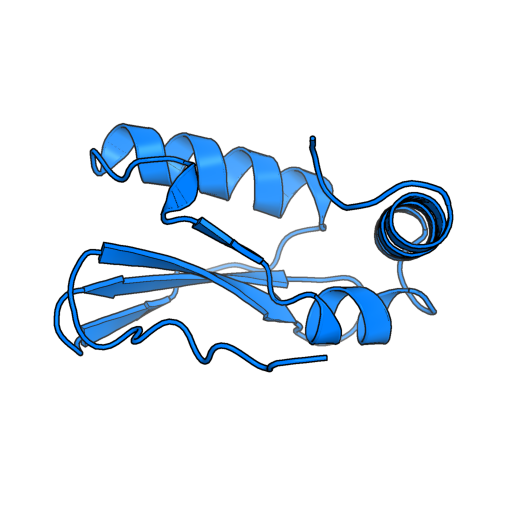 C . ALA A 1 79 ? 14.192 -7.059 -3.907 1.00 79.44 79 ALA A C 1
ATOM 599 O O . ALA A 1 79 ? 13.842 -8.232 -3.814 1.00 79.44 79 ALA A O 1
ATOM 600 N N . LEU A 1 80 ? 13.728 -6.105 -3.094 1.00 79.44 80 LEU A N 1
ATOM 601 C CA . LEU A 1 80 ? 12.766 -6.361 -2.022 1.00 79.44 80 LEU A CA 1
ATOM 602 C C . LEU A 1 80 ? 11.416 -6.812 -2.579 1.00 79.44 80 LEU A C 1
ATOM 604 O O . LEU A 1 80 ? 10.848 -7.786 -2.093 1.00 79.44 80 LEU A O 1
ATOM 608 N N . CYS A 1 81 ? 10.937 -6.169 -3.647 1.00 78.88 81 CYS A N 1
ATOM 609 C CA . CYS A 1 81 ? 9.716 -6.601 -4.327 1.00 78.88 81 CYS A CA 1
ATOM 610 C C . CYS A 1 81 ? 9.876 -8.013 -4.900 1.00 78.88 81 CYS A C 1
ATOM 612 O O . CYS A 1 81 ? 8.997 -8.853 -4.737 1.00 78.88 81 CYS A O 1
ATOM 614 N N . ARG A 1 82 ? 11.034 -8.323 -5.499 1.00 83.56 82 ARG A N 1
ATOM 615 C CA . ARG A 1 82 ? 11.339 -9.677 -5.982 1.00 83.56 82 ARG A CA 1
ATOM 616 C C . ARG A 1 82 ? 11.299 -10.712 -4.862 1.00 83.56 82 ARG A C 1
ATOM 618 O O . ARG A 1 82 ? 10.655 -11.743 -5.025 1.00 83.56 82 ARG A O 1
ATOM 625 N N . MET A 1 83 ? 11.932 -10.423 -3.727 1.00 82.81 83 MET A N 1
ATOM 626 C CA . MET A 1 83 ? 11.916 -11.302 -2.556 1.00 82.81 83 MET A CA 1
ATOM 627 C C . MET A 1 83 ? 10.500 -11.494 -2.003 1.00 82.81 83 MET A C 1
ATOM 629 O O . MET A 1 83 ? 10.132 -12.621 -1.684 1.00 82.81 83 MET A O 1
ATOM 633 N N . ALA A 1 84 ? 9.693 -10.431 -1.936 1.00 79.94 84 ALA A N 1
ATOM 634 C CA . ALA A 1 84 ? 8.303 -10.507 -1.488 1.00 79.94 84 ALA A CA 1
ATOM 635 C C . ALA A 1 84 ? 7.461 -11.416 -2.401 1.00 79.94 84 ALA A C 1
ATOM 637 O O . ALA A 1 84 ? 6.755 -12.302 -1.918 1.00 79.94 84 ALA A O 1
ATOM 638 N N . VAL A 1 85 ? 7.601 -11.268 -3.721 1.00 82.00 85 VAL A N 1
ATOM 639 C CA . VAL A 1 85 ? 6.905 -12.101 -4.717 1.00 82.00 85 VAL A CA 1
ATOM 640 C C . VAL A 1 85 ? 7.374 -13.557 -4.668 1.00 82.00 85 VAL A C 1
ATOM 642 O O . VAL A 1 85 ? 6.562 -14.481 -4.728 1.00 82.00 85 VAL A O 1
ATOM 645 N N . GLU A 1 86 ? 8.681 -13.798 -4.557 1.00 83.31 86 GLU A N 1
ATOM 646 C CA . GLU A 1 86 ? 9.235 -15.151 -4.439 1.00 83.31 86 GLU A CA 1
ATOM 647 C C . GLU A 1 86 ? 8.823 -15.835 -3.129 1.00 83.31 86 GLU A C 1
ATOM 649 O O . GLU A 1 86 ? 8.506 -17.027 -3.134 1.00 83.31 86 GLU A O 1
ATOM 654 N N . GLY A 1 87 ? 8.781 -15.087 -2.024 1.00 76.75 87 GLY A N 1
ATOM 655 C CA . GLY A 1 87 ? 8.284 -15.554 -0.731 1.00 76.75 87 GLY A CA 1
ATOM 656 C C . GLY A 1 87 ? 6.807 -15.940 -0.793 1.00 76.75 87 GLY A C 1
ATOM 657 O O . GLY A 1 87 ? 6.446 -17.050 -0.397 1.00 76.75 87 GLY A O 1
ATOM 658 N N . ALA A 1 88 ? 5.969 -15.087 -1.390 1.00 71.81 88 ALA A N 1
ATOM 659 C CA . ALA A 1 88 ? 4.544 -15.359 -1.582 1.00 71.81 88 ALA A CA 1
ATOM 660 C C . ALA A 1 88 ? 4.306 -16.647 -2.393 1.00 71.81 88 ALA A C 1
ATOM 662 O O . ALA A 1 88 ? 3.489 -17.484 -2.002 1.00 71.81 88 ALA A O 1
ATOM 663 N N . LYS A 1 89 ? 5.081 -16.863 -3.467 1.00 71.25 89 LYS A N 1
ATOM 664 C CA . LYS A 1 89 ? 5.016 -18.074 -4.310 1.00 71.25 89 LYS A CA 1
ATOM 665 C C . LYS A 1 89 ? 5.454 -19.352 -3.593 1.00 71.25 89 LYS A C 1
ATOM 667 O O . LYS A 1 89 ? 5.004 -20.433 -3.964 1.00 71.25 89 LYS A O 1
ATOM 672 N N . ARG A 1 90 ? 6.342 -19.251 -2.599 1.00 64.31 90 ARG A N 1
ATOM 673 C CA . ARG A 1 90 ? 6.898 -20.403 -1.870 1.00 64.31 90 ARG A CA 1
ATOM 674 C C . ARG A 1 90 ? 6.102 -20.803 -0.626 1.00 64.31 90 ARG A C 1
ATOM 676 O O . ARG A 1 90 ? 6.296 -21.921 -0.158 1.00 64.31 90 ARG A O 1
ATOM 683 N N . GLY A 1 91 ? 5.218 -19.954 -0.095 1.00 51.03 91 GLY A N 1
ATOM 684 C CA . GLY A 1 91 ? 4.563 -20.275 1.179 1.00 51.03 91 GLY A CA 1
ATOM 685 C C . GLY A 1 91 ? 3.448 -19.359 1.681 1.00 51.03 91 GLY A C 1
ATOM 686 O O . GLY A 1 91 ? 3.091 -19.494 2.845 1.00 51.03 91 GLY A O 1
ATOM 687 N N . GLY A 1 92 ? 2.864 -18.491 0.847 1.00 50.03 92 GLY A N 1
ATOM 688 C CA . GLY A 1 92 ? 1.746 -17.636 1.253 1.00 50.03 92 GLY A CA 1
ATOM 689 C C . GLY A 1 92 ? 2.182 -16.398 2.040 1.00 50.03 92 GLY A C 1
ATOM 690 O O . GLY A 1 92 ? 3.042 -16.452 2.916 1.00 50.03 92 GLY A O 1
ATOM 691 N N . PHE A 1 93 ? 1.583 -15.257 1.710 1.00 41.03 93 PHE A N 1
ATOM 692 C CA . PHE A 1 93 ? 1.646 -14.067 2.551 1.00 41.03 93 PHE A CA 1
ATOM 693 C C . PHE A 1 93 ? 0.999 -14.425 3.897 1.00 41.03 93 PHE A C 1
ATOM 695 O O . PHE A 1 93 ? -0.187 -14.732 3.913 1.00 41.03 93 PHE A O 1
ATOM 702 N N . MET A 1 94 ? 1.805 -14.467 4.964 1.00 44.72 94 MET A N 1
ATOM 703 C CA . MET A 1 94 ? 1.428 -14.649 6.376 1.00 44.72 94 MET A CA 1
ATOM 704 C C . MET A 1 94 ? 0.309 -15.675 6.648 1.00 44.72 94 MET A C 1
ATOM 706 O O . MET A 1 94 ? -0.881 -15.392 6.521 1.00 44.72 94 MET A O 1
ATOM 710 N N . ARG A 1 95 ? 0.699 -16.865 7.114 1.00 37.84 95 ARG A N 1
ATOM 711 C CA . ARG A 1 95 ? -0.143 -17.580 8.082 1.00 37.84 95 ARG A CA 1
ATOM 712 C C . ARG A 1 95 ? -0.016 -16.926 9.447 1.00 37.84 95 ARG A C 1
ATOM 714 O O . ARG A 1 95 ? 1.126 -16.538 9.775 1.00 37.84 95 ARG A O 1
#

Foldseek 3Di:
DPPPPPPLQAAWEWEWAADPFQWTWIWIGGNNDIDTDDDIHHPVVNVVVQVVVCVVVVHDPVRYDYPLVNLCVNLVRDVVSVVVVVVCVVPHDDD

Secondary structure (DSSP, 8-state):
-------TTSSEEEEEEEETTTEEEEEEEETTEEEE-SS-B-HHHHHHHHHHHHHHHT--GGGEEE-HHHHHHHTTT-HHHHHHHHHHHHH-S--